Protein AF-A0A6V7IA08-F1 (afdb_monomer)

Organism: NCBI:txid1563983

Secondary structure (DSSP, 8-state):
--TTS---SEEEEPPPTT-S---EEEE--PPPPSSHHHHHHHHHHHHHHHHHHHHTTB-----HHHHHHHHHHHTSTTHHHH--EEEES--BTT---TT-TT-SEEEE-HHHHHH--

Nearest PDB structures (foldseek):
  8jdm-assembly1_K  TM=3.515E-01  e=7.439E+00  Homo sapiens
  2opp-assembly1_A  TM=2.921E-01  e=9.607E+00  HIV-1 M:B_HXB2R

Sequence (117 aa):
NIQSTNWQTMRFKPPPPNSSIGWRVEFRPCEVQITDFENAAIVCFVVLLSRVILSYNLNLLIPISKVDENMANAQKRDAVKNERFWFRKDIMFGAKDEHQRGDEYSRLTINEIINGK

Radius of gyration: 16.91 Å; Cα contacts (8 Å, |Δi|>4): 111; chains: 1; bounding box: 45×40×42 Å

Mean predicted aligned error: 5.16 Å

Structure (mmCIF, N/CA/C/O backbone):
data_AF-A0A6V7IA08-F1
#
_entry.id   AF-A0A6V7IA08-F1
#
loop_
_atom_site.group_PDB
_atom_site.id
_atom_site.type_symbol
_atom_site.label_atom_id
_atom_site.label_alt_id
_atom_site.label_comp_id
_atom_site.label_asym_id
_atom_site.label_entity_id
_atom_site.label_seq_id
_atom_site.pdbx_PDB_ins_code
_atom_site.Cartn_x
_atom_site.Cartn_y
_atom_site.Cartn_z
_atom_site.occupancy
_atom_site.B_iso_or_equiv
_atom_site.auth_seq_id
_atom_site.auth_comp_id
_atom_site.auth_asym_id
_atom_site.auth_atom_id
_atom_site.pdbx_PDB_model_num
ATOM 1 N N . ASN A 1 1 ? 24.122 9.599 -6.991 1.00 68.56 1 ASN A N 1
ATOM 2 C CA . ASN A 1 1 ? 23.886 8.381 -6.181 1.00 68.56 1 ASN A CA 1
ATOM 3 C C . ASN A 1 1 ? 22.999 8.678 -4.952 1.00 68.56 1 ASN A C 1
ATOM 5 O O . ASN A 1 1 ? 23.305 8.212 -3.872 1.00 68.56 1 ASN A O 1
ATOM 9 N N . ILE A 1 2 ? 21.923 9.476 -5.086 1.00 86.69 2 ILE A N 1
ATOM 10 C CA . ILE A 1 2 ? 21.076 9.924 -3.947 1.00 86.69 2 ILE A CA 1
ATOM 11 C C . ILE A 1 2 ? 19.779 9.103 -3.850 1.00 86.69 2 ILE A C 1
ATOM 13 O O . ILE A 1 2 ? 19.284 8.798 -2.773 1.00 86.69 2 ILE A O 1
ATOM 17 N N . GLN A 1 3 ? 19.221 8.711 -4.995 1.00 82.44 3 GLN A N 1
ATOM 18 C CA . GLN A 1 3 ? 17.922 8.037 -5.056 1.00 82.44 3 GLN A CA 1
ATOM 19 C C . GLN A 1 3 ? 17.971 6.585 -4.541 1.00 82.44 3 GLN A C 1
ATOM 21 O O . GLN A 1 3 ? 16.962 6.047 -4.102 1.00 82.44 3 GLN A O 1
ATOM 26 N N . SER A 1 4 ? 19.133 5.938 -4.605 1.00 84.00 4 SER A N 1
ATOM 27 C CA . SER A 1 4 ? 19.401 4.590 -4.078 1.00 84.00 4 SER A CA 1
ATOM 28 C C . SER A 1 4 ? 19.565 4.551 -2.565 1.00 84.00 4 SER A C 1
ATOM 30 O O . SER A 1 4 ? 19.390 3.482 -1.990 1.00 84.00 4 SER A O 1
ATOM 32 N N . THR A 1 5 ? 19.883 5.687 -1.946 1.00 90.00 5 THR A N 1
ATOM 33 C CA . THR A 1 5 ? 20.179 5.805 -0.514 1.00 90.00 5 THR A CA 1
ATOM 34 C C . THR A 1 5 ? 19.087 6.544 0.258 1.00 90.00 5 THR A C 1
ATOM 36 O O . THR A 1 5 ? 19.282 6.906 1.412 1.00 90.00 5 THR A O 1
ATOM 39 N N . ASN A 1 6 ? 17.936 6.791 -0.373 1.00 94.00 6 ASN A N 1
ATOM 40 C CA . ASN A 1 6 ? 16.738 7.276 0.299 1.00 94.00 6 ASN A CA 1
ATOM 41 C C . ASN A 1 6 ? 15.706 6.140 0.358 1.00 94.00 6 ASN A C 1
ATOM 43 O O . ASN A 1 6 ? 15.115 5.764 -0.658 1.00 94.00 6 ASN A O 1
ATOM 47 N N . TRP A 1 7 ? 15.535 5.566 1.548 1.00 94.12 7 TRP A N 1
ATOM 48 C CA . TRP A 1 7 ? 14.692 4.396 1.785 1.00 94.12 7 TRP A CA 1
ATOM 49 C C . TRP A 1 7 ? 13.353 4.807 2.393 1.00 94.12 7 TRP A C 1
ATOM 51 O O . TRP A 1 7 ? 13.202 4.879 3.606 1.00 94.12 7 TRP A O 1
ATOM 61 N N . GLN A 1 8 ? 12.380 5.066 1.523 1.00 95.62 8 GLN A N 1
ATOM 62 C CA . GLN A 1 8 ? 10.992 5.359 1.894 1.00 95.62 8 GLN A CA 1
ATOM 63 C C . GLN A 1 8 ? 10.096 4.120 1.712 1.00 95.62 8 GLN A C 1
ATOM 65 O O . GLN A 1 8 ? 10.518 3.112 1.134 1.00 95.62 8 GLN A O 1
ATOM 70 N N . THR A 1 9 ? 8.843 4.205 2.170 1.00 96.31 9 THR A N 1
ATOM 71 C CA . THR A 1 9 ? 7.807 3.164 1.996 1.00 96.31 9 THR A CA 1
ATOM 72 C C . THR A 1 9 ? 7.419 2.949 0.532 1.00 96.31 9 THR A C 1
ATOM 74 O O . THR A 1 9 ? 7.042 1.848 0.136 1.00 96.31 9 THR A O 1
ATOM 77 N N . MET A 1 10 ? 7.568 3.975 -0.306 1.00 96.00 10 MET A N 1
ATOM 78 C CA . MET A 1 10 ? 7.442 3.874 -1.756 1.00 96.00 10 MET A CA 1
ATOM 79 C C . MET A 1 10 ? 8.621 4.549 -2.442 1.00 96.00 10 MET A C 1
ATOM 81 O O . MET A 1 10 ? 9.153 5.546 -1.956 1.00 96.00 10 MET A O 1
ATOM 85 N N . ARG A 1 11 ? 9.020 4.032 -3.606 1.00 96.94 11 ARG A N 1
ATOM 86 C CA . ARG A 1 11 ? 10.071 4.651 -4.422 1.00 96.94 11 ARG A CA 1
ATOM 87 C C . ARG A 1 11 ? 9.614 4.823 -5.858 1.00 96.94 11 ARG A C 1
ATOM 89 O O . ARG A 1 11 ? 9.331 3.851 -6.554 1.00 96.94 11 ARG A O 1
ATOM 96 N N . PHE A 1 12 ? 9.623 6.068 -6.316 1.00 95.31 12 PHE A N 1
ATOM 97 C CA . PHE A 1 12 ? 9.449 6.393 -7.723 1.00 95.31 12 PHE A CA 1
ATOM 98 C C . PHE A 1 12 ? 10.779 6.233 -8.460 1.00 95.31 12 PHE A C 1
ATOM 100 O O . PHE A 1 12 ? 11.811 6.761 -8.029 1.00 95.31 12 PHE A O 1
ATOM 107 N N . LYS A 1 13 ? 10.779 5.451 -9.540 1.00 95.19 13 LYS A N 1
ATOM 108 C CA . LYS A 1 13 ? 11.982 5.059 -10.280 1.00 95.19 13 LYS A CA 1
ATOM 109 C C . LYS A 1 13 ? 11.897 5.577 -11.715 1.00 95.19 13 LYS A C 1
ATOM 111 O O . LYS A 1 13 ? 11.028 5.109 -12.457 1.00 95.19 13 LYS A O 1
ATOM 116 N N . PRO A 1 14 ? 12.798 6.496 -12.115 1.00 94.00 14 PRO A N 1
ATOM 117 C CA . PRO A 1 14 ? 12.868 6.939 -13.496 1.00 94.00 14 PRO A CA 1
ATOM 118 C C . PRO A 1 14 ? 13.283 5.790 -14.426 1.00 94.00 14 PRO A C 1
ATOM 120 O O . PRO A 1 14 ? 13.898 4.809 -13.971 1.00 94.00 14 PRO A O 1
ATOM 123 N N . PRO A 1 15 ? 12.944 5.892 -15.722 1.00 95.06 15 PRO A N 1
ATOM 124 C CA . PRO A 1 15 ? 13.431 4.960 -16.725 1.00 95.06 15 PRO A CA 1
ATOM 125 C C . PRO A 1 15 ? 14.970 5.007 -16.785 1.00 95.06 15 PRO A C 1
ATOM 127 O O . PRO A 1 15 ? 15.557 6.090 -16.682 1.00 95.06 15 PRO A O 1
ATOM 130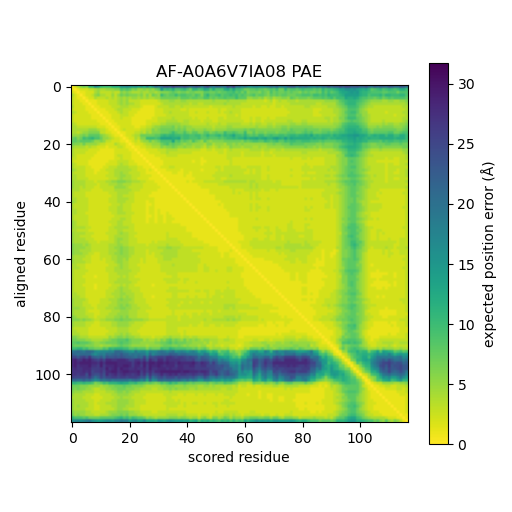 N N . PRO A 1 16 ? 15.655 3.859 -16.924 1.00 91.62 16 PRO A N 1
ATOM 131 C CA . PRO A 1 16 ? 17.088 3.851 -17.185 1.00 91.62 16 PRO A CA 1
ATOM 132 C C . PRO A 1 16 ? 17.391 4.497 -18.549 1.00 91.62 16 PRO A C 1
ATOM 134 O O . PRO A 1 16 ? 16.622 4.291 -19.493 1.00 91.62 16 PRO A O 1
ATOM 137 N N . PRO A 1 17 ? 18.515 5.219 -18.701 1.00 91.81 17 PRO A N 1
ATOM 138 C CA . PRO A 1 17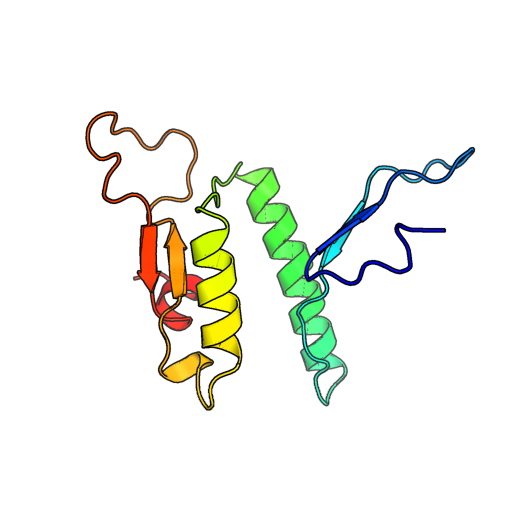 ? 18.956 5.696 -20.008 1.00 91.81 17 PRO A CA 1
ATOM 139 C C . PRO A 1 17 ? 19.105 4.533 -20.995 1.00 91.81 17 PRO A C 1
ATOM 141 O O . PRO A 1 17 ? 19.577 3.461 -20.617 1.00 91.81 17 PRO A O 1
ATOM 144 N N . ASN A 1 18 ? 18.734 4.756 -22.257 1.00 92.25 18 ASN A N 1
ATOM 145 C CA . ASN A 1 18 ? 18.877 3.782 -23.347 1.00 92.25 18 ASN A CA 1
ATOM 146 C C . ASN A 1 18 ? 18.174 2.430 -23.096 1.00 92.25 18 ASN A C 1
ATOM 148 O O . ASN A 1 18 ? 18.628 1.392 -23.571 1.00 92.25 18 ASN A O 1
ATOM 152 N N . SER A 1 19 ? 17.067 2.428 -22.347 1.00 92.81 19 SER A N 1
ATOM 153 C CA . SER A 1 19 ? 16.255 1.238 -22.077 1.00 92.81 19 SER A CA 1
ATOM 154 C C . SER A 1 19 ? 14.806 1.446 -22.517 1.00 92.81 19 SER A C 1
ATOM 156 O O . SER A 1 19 ? 14.286 2.556 -22.454 1.00 92.81 19 SER A O 1
ATOM 158 N N . SER A 1 20 ? 14.129 0.365 -22.910 1.00 94.62 20 SER A N 1
ATOM 159 C CA . SER A 1 20 ? 12.679 0.349 -23.153 1.00 94.62 20 SER A CA 1
ATOM 160 C C . SER A 1 20 ? 11.846 0.335 -21.863 1.00 94.62 20 SER A C 1
ATOM 162 O O . SER A 1 20 ? 10.621 0.428 -21.914 1.00 94.62 20 SER A O 1
ATOM 164 N N . ILE A 1 21 ? 12.485 0.207 -20.694 1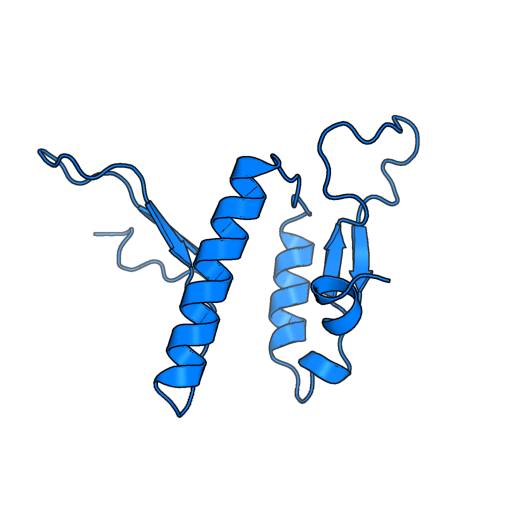.00 94.38 21 ILE A N 1
ATOM 165 C CA . ILE A 1 21 ? 11.803 0.169 -19.398 1.00 94.38 21 ILE A CA 1
ATOM 166 C C . ILE A 1 21 ? 11.266 1.562 -19.049 1.00 94.38 21 ILE A C 1
ATOM 168 O O . ILE A 1 21 ? 12.034 2.514 -18.941 1.00 94.38 21 ILE A O 1
ATOM 172 N N . GLY A 1 22 ? 9.957 1.656 -18.797 1.00 94.50 22 GLY A N 1
ATOM 173 C CA . GLY A 1 22 ? 9.285 2.898 -18.407 1.00 94.50 22 GLY A CA 1
ATOM 174 C C . GLY A 1 22 ? 9.470 3.314 -16.939 1.00 94.50 22 GLY A C 1
ATOM 175 O O . GLY A 1 22 ? 10.287 2.770 -16.188 1.00 94.50 22 GLY A O 1
ATOM 176 N N . TRP A 1 23 ? 8.664 4.295 -16.522 1.00 95.25 23 TRP A N 1
ATOM 177 C CA . TRP A 1 23 ? 8.555 4.725 -15.127 1.00 95.25 23 TRP A CA 1
ATOM 178 C C . TRP A 1 23 ? 8.020 3.598 -14.251 1.00 95.25 23 TRP A C 1
ATOM 180 O O . TRP A 1 23 ? 7.112 2.865 -14.641 1.00 95.25 23 TRP A O 1
ATOM 190 N N . ARG A 1 24 ? 8.585 3.460 -13.053 1.00 95.50 24 ARG A N 1
ATOM 191 C CA . ARG A 1 24 ? 8.218 2.387 -12.128 1.00 95.50 24 ARG A CA 1
ATOM 192 C C . ARG A 1 24 ? 7.973 2.928 -10.735 1.00 95.50 24 ARG A C 1
ATOM 194 O O . ARG A 1 24 ? 8.559 3.925 -10.316 1.00 95.50 24 ARG A O 1
ATOM 201 N N . VAL A 1 25 ? 7.149 2.198 -10.006 1.00 95.81 25 VAL A N 1
ATOM 202 C CA . VAL A 1 25 ? 6.889 2.407 -8.589 1.00 95.81 25 VAL A CA 1
ATOM 203 C C . VAL A 1 25 ? 7.296 1.136 -7.858 1.00 95.81 25 VAL A C 1
ATOM 205 O O . VAL A 1 25 ? 7.005 0.033 -8.311 1.00 95.81 25 VAL A O 1
ATOM 208 N N . GLU A 1 26 ? 8.009 1.291 -6.751 1.00 97.12 26 GLU A N 1
ATOM 209 C CA . GLU A 1 26 ? 8.403 0.197 -5.868 1.00 97.12 26 GLU A CA 1
ATOM 210 C C . GLU A 1 26 ? 7.624 0.321 -4.557 1.00 97.12 26 GLU A C 1
ATOM 212 O O . GLU A 1 26 ? 7.733 1.342 -3.876 1.00 97.12 26 GLU A O 1
ATOM 217 N N . PHE A 1 27 ? 6.835 -0.703 -4.230 1.00 97.19 27 PHE A N 1
ATOM 218 C CA . PHE A 1 27 ? 6.077 -0.813 -2.984 1.00 97.19 27 PHE A CA 1
ATOM 219 C C . PHE A 1 27 ? 6.921 -1.586 -1.966 1.00 97.19 27 PHE A C 1
ATOM 221 O O . PHE A 1 27 ? 7.280 -2.733 -2.216 1.00 97.19 27 PHE A O 1
ATOM 228 N N . ARG A 1 28 ? 7.304 -0.935 -0.864 1.00 97.56 28 ARG A N 1
ATOM 229 C CA . ARG A 1 28 ? 8.315 -1.431 0.084 1.00 97.56 28 ARG A CA 1
ATOM 230 C C . ARG A 1 28 ? 7.846 -1.742 1.522 1.00 97.56 28 ARG A C 1
ATOM 232 O O . ARG A 1 28 ? 8.700 -2.196 2.274 1.00 97.56 28 ARG A O 1
ATOM 239 N N . PRO A 1 29 ? 6.591 -1.507 1.964 1.00 96.44 29 PRO A N 1
ATOM 240 C CA . PRO A 1 29 ? 6.234 -1.660 3.376 1.00 96.44 29 PRO A CA 1
ATOM 241 C C . PRO A 1 29 ? 5.881 -3.098 3.795 1.00 96.44 29 PRO A C 1
ATOM 243 O O . PRO A 1 29 ? 5.592 -3.314 4.965 1.00 96.44 29 PRO A O 1
ATOM 246 N N . CYS A 1 30 ? 5.829 -4.068 2.877 1.00 96.62 30 CYS A N 1
ATOM 247 C CA . CYS A 1 30 ? 5.474 -5.446 3.224 1.00 96.62 30 CYS A CA 1
ATOM 248 C C . CYS A 1 30 ? 6.606 -6.146 3.986 1.00 96.62 30 CYS A C 1
ATOM 250 O O . CYS A 1 30 ? 7.717 -6.258 3.469 1.00 96.62 30 CYS A O 1
ATOM 252 N N . GLU A 1 31 ? 6.285 -6.690 5.159 1.00 97.12 31 GLU A N 1
ATOM 253 C CA . GLU A 1 31 ? 7.140 -7.641 5.873 1.00 97.12 31 GLU A CA 1
ATOM 254 C C . GLU A 1 31 ? 7.183 -8.989 5.137 1.00 97.12 31 GLU A C 1
ATOM 256 O O . GLU A 1 31 ? 6.185 -9.427 4.553 1.00 97.12 31 GLU A O 1
ATOM 261 N N . VAL A 1 32 ? 8.327 -9.674 5.191 1.00 97.62 32 VAL A N 1
ATOM 262 C CA . VAL A 1 32 ? 8.469 -11.027 4.632 1.00 97.62 32 VAL A CA 1
ATOM 263 C C . VAL A 1 32 ? 7.711 -12.039 5.492 1.00 97.62 32 VAL A C 1
ATOM 265 O O . VAL A 1 32 ? 7.760 -11.987 6.719 1.00 97.62 32 VAL A O 1
ATOM 268 N N . GLN A 1 33 ? 6.998 -12.957 4.845 1.00 98.38 33 GLN A N 1
ATOM 269 C CA . GLN A 1 33 ? 6.254 -14.026 5.513 1.00 98.38 33 GLN A CA 1
ATOM 270 C C . GLN A 1 33 ? 7.067 -15.323 5.542 1.00 98.38 33 GLN A C 1
ATOM 272 O O . GLN A 1 33 ? 8.041 -15.471 4.802 1.00 98.38 33 GLN A O 1
ATOM 277 N N . ILE A 1 34 ? 6.673 -16.267 6.398 1.00 98.56 34 ILE A N 1
ATOM 278 C CA . ILE A 1 34 ? 7.426 -17.508 6.627 1.00 98.56 34 ILE A CA 1
ATOM 279 C C . ILE A 1 34 ? 7.403 -18.400 5.383 1.00 98.56 34 ILE A C 1
ATOM 281 O O . ILE A 1 34 ? 8.396 -19.062 5.085 1.00 98.56 34 ILE A O 1
ATOM 285 N N . THR A 1 35 ? 6.281 -18.424 4.660 1.00 98.62 35 THR A N 1
ATOM 286 C CA . THR A 1 35 ? 6.097 -19.322 3.517 1.00 98.62 35 THR A CA 1
ATOM 287 C C . THR A 1 35 ? 6.126 -18.593 2.179 1.00 98.62 35 THR A C 1
ATOM 289 O O . THR A 1 35 ? 5.691 -17.446 2.044 1.00 98.62 35 THR A O 1
ATOM 292 N N . ASP A 1 36 ? 6.573 -19.297 1.139 1.00 98.62 36 ASP A N 1
ATOM 293 C CA . ASP A 1 36 ? 6.524 -18.795 -0.238 1.00 98.62 36 ASP A CA 1
ATOM 294 C C . ASP A 1 36 ? 5.091 -18.495 -0.684 1.00 98.62 36 ASP A C 1
ATOM 296 O O . ASP A 1 36 ? 4.853 -17.532 -1.410 1.00 98.62 36 ASP A O 1
ATOM 300 N N . PHE A 1 37 ? 4.123 -19.286 -0.210 1.00 98.62 37 PHE A N 1
ATOM 301 C CA . PHE A 1 37 ? 2.711 -19.082 -0.513 1.00 98.62 37 PHE A CA 1
ATOM 302 C C . PHE A 1 37 ? 2.195 -17.743 0.030 1.00 98.62 37 PHE A C 1
ATOM 304 O O . PHE A 1 37 ? 1.580 -16.983 -0.715 1.00 98.62 37 PHE A O 1
ATOM 311 N N . GLU A 1 38 ? 2.468 -17.419 1.297 1.00 98.56 38 GLU A N 1
ATOM 312 C CA . GLU A 1 38 ? 2.048 -16.146 1.900 1.00 98.56 38 GLU A CA 1
ATOM 313 C C . GLU A 1 38 ? 2.715 -14.948 1.212 1.00 98.56 38 GLU A C 1
ATOM 315 O O . GLU A 1 38 ? 2.049 -13.960 0.895 1.00 98.56 38 GLU A O 1
ATOM 320 N N . ASN A 1 39 ? 4.013 -15.052 0.904 1.00 98.44 39 ASN A N 1
ATOM 321 C CA . ASN A 1 39 ? 4.725 -14.019 0.150 1.00 98.44 39 ASN A CA 1
ATOM 322 C C . ASN A 1 39 ? 4.126 -13.837 -1.257 1.00 98.44 39 ASN A C 1
ATOM 324 O O . ASN A 1 39 ? 3.874 -12.707 -1.685 1.00 98.44 39 ASN A O 1
ATOM 328 N N . ALA A 1 40 ? 3.831 -14.933 -1.965 1.00 98.44 40 ALA A N 1
ATOM 329 C CA . ALA A 1 40 ? 3.190 -14.890 -3.276 1.00 98.44 40 ALA A CA 1
ATOM 330 C C . ALA A 1 40 ? 1.781 -14.281 -3.211 1.00 98.44 40 ALA A C 1
ATOM 332 O O . ALA A 1 40 ? 1.416 -13.501 -4.094 1.00 98.44 40 ALA A O 1
ATOM 333 N N . ALA A 1 41 ? 1.008 -14.579 -2.162 1.00 98.44 41 ALA A N 1
ATOM 334 C CA . ALA A 1 41 ? -0.321 -14.015 -1.949 1.00 98.44 41 ALA A CA 1
ATOM 335 C C . ALA A 1 41 ? -0.271 -12.488 -1.782 1.00 98.44 41 ALA A C 1
ATOM 337 O O . ALA A 1 41 ? -1.028 -11.778 -2.447 1.00 98.44 41 ALA A O 1
ATOM 338 N N . ILE A 1 42 ? 0.662 -11.968 -0.975 1.00 98.00 42 ILE A N 1
ATOM 339 C CA . ILE A 1 42 ? 0.858 -10.519 -0.795 1.00 98.00 42 ILE A CA 1
ATOM 340 C C . ILE A 1 42 ? 1.269 -9.853 -2.114 1.00 98.00 42 ILE A C 1
ATOM 342 O O . ILE A 1 42 ? 0.707 -8.820 -2.485 1.00 98.00 42 ILE A O 1
ATOM 346 N N . VAL A 1 43 ? 2.204 -10.449 -2.862 1.00 98.00 43 VAL A N 1
ATOM 347 C CA . VAL A 1 43 ? 2.632 -9.924 -4.171 1.00 98.00 43 VAL A CA 1
ATOM 348 C C . VAL A 1 43 ? 1.459 -9.874 -5.151 1.00 98.00 43 VAL A C 1
ATOM 350 O O . VAL A 1 43 ? 1.226 -8.839 -5.781 1.00 98.00 43 VAL A O 1
ATOM 353 N N . CYS A 1 44 ? 0.688 -10.959 -5.257 1.00 98.31 44 CYS A N 1
ATOM 354 C CA . CYS A 1 44 ? -0.493 -11.012 -6.116 1.00 98.31 44 CYS A CA 1
ATOM 355 C C . CYS A 1 44 ? -1.529 -9.961 -5.708 1.00 98.31 44 CYS A C 1
ATOM 357 O O . CYS A 1 44 ? -2.063 -9.263 -6.572 1.00 98.31 44 CYS A O 1
ATOM 359 N N . PHE A 1 45 ? -1.770 -9.795 -4.406 1.00 97.62 45 PHE A N 1
ATOM 360 C CA . PHE A 1 45 ? -2.673 -8.776 -3.882 1.00 97.62 45 PHE A CA 1
ATOM 361 C C . PHE A 1 45 ? -2.235 -7.358 -4.273 1.00 97.62 45 PHE A C 1
ATOM 363 O O . PHE A 1 45 ? -3.041 -6.614 -4.825 1.00 97.62 45 PHE A O 1
ATOM 370 N N . VAL A 1 46 ? -0.963 -6.987 -4.076 1.00 97.62 46 VAL A N 1
ATOM 371 C CA . VAL A 1 46 ? -0.447 -5.653 -4.449 1.00 97.62 46 VAL A CA 1
ATOM 372 C C . VAL A 1 46 ? -0.570 -5.408 -5.959 1.00 97.62 46 VAL A C 1
ATOM 374 O O . VAL A 1 46 ? -0.955 -4.314 -6.381 1.00 97.62 46 VAL A O 1
ATOM 377 N N . VAL A 1 47 ? -0.310 -6.427 -6.788 1.00 97.75 47 VAL A N 1
ATOM 378 C CA . VAL A 1 47 ? -0.503 -6.340 -8.246 1.00 97.75 47 VAL A CA 1
ATOM 379 C C . VAL A 1 47 ? -1.969 -6.079 -8.588 1.00 97.75 47 VAL A C 1
ATOM 381 O O . VAL A 1 47 ? -2.258 -5.151 -9.347 1.00 97.75 47 VAL A O 1
ATOM 384 N N . LEU A 1 48 ? -2.901 -6.851 -8.027 1.00 98.25 48 LEU A N 1
ATOM 385 C CA . LEU A 1 48 ? -4.335 -6.663 -8.257 1.00 98.25 48 LEU A CA 1
ATOM 386 C C . LEU A 1 48 ? -4.816 -5.297 -7.762 1.00 98.25 48 LEU A C 1
ATOM 388 O O . LEU A 1 48 ? -5.498 -4.595 -8.507 1.00 98.25 48 LEU A O 1
ATOM 392 N N . LEU A 1 49 ? -4.395 -4.876 -6.569 1.00 96.19 49 LEU A N 1
ATOM 393 C CA . LEU A 1 49 ? -4.721 -3.569 -6.003 1.00 96.19 49 LEU A CA 1
ATOM 394 C C . LEU A 1 49 ? -4.265 -2.433 -6.926 1.00 96.19 49 LEU A C 1
ATOM 396 O O . LEU A 1 49 ? -5.046 -1.536 -7.233 1.00 96.19 49 LEU A O 1
ATOM 400 N N . SER A 1 50 ? -3.032 -2.498 -7.441 1.00 96.50 50 SER A N 1
ATOM 401 C CA . SER A 1 50 ? -2.522 -1.488 -8.377 1.00 96.50 50 SER A CA 1
ATOM 402 C C . SER A 1 50 ? -3.345 -1.414 -9.670 1.00 96.50 50 SER A C 1
ATOM 404 O O . SER A 1 50 ? -3.628 -0.324 -10.165 1.00 96.50 50 SER A O 1
ATOM 406 N N . ARG A 1 51 ? -3.797 -2.565 -10.188 1.00 96.75 51 ARG A N 1
ATOM 407 C CA . ARG A 1 51 ? -4.659 -2.631 -11.375 1.00 96.75 51 ARG A CA 1
ATOM 408 C C . ARG A 1 51 ? -6.035 -2.052 -11.095 1.00 96.75 51 ARG A C 1
ATOM 410 O O . ARG A 1 51 ? -6.542 -1.327 -11.941 1.00 96.75 51 ARG A O 1
ATOM 417 N N . VAL A 1 52 ? -6.619 -2.335 -9.933 1.00 96.00 52 VAL A N 1
ATOM 418 C CA . VAL A 1 52 ? -7.914 -1.782 -9.511 1.00 96.00 52 VAL A CA 1
ATOM 419 C C . VAL A 1 52 ? -7.832 -0.259 -9.401 1.00 96.00 52 VAL A C 1
ATOM 421 O O . VAL A 1 52 ? -8.657 0.426 -10.001 1.00 96.00 52 VAL A O 1
ATOM 424 N N . ILE A 1 53 ? -6.803 0.279 -8.736 1.00 94.88 53 ILE A N 1
ATOM 425 C CA . ILE A 1 53 ? -6.604 1.733 -8.600 1.00 94.88 53 ILE A CA 1
ATOM 426 C C . ILE A 1 53 ? -6.585 2.423 -9.968 1.00 94.88 53 ILE A C 1
ATOM 428 O O . ILE A 1 53 ? -7.254 3.437 -10.152 1.00 94.88 53 ILE A O 1
ATOM 432 N N . LEU A 1 54 ? -5.848 1.862 -10.931 1.00 94.00 54 LEU A N 1
ATOM 433 C CA . LEU A 1 54 ? -5.731 2.433 -12.273 1.00 94.00 54 LEU A CA 1
ATOM 434 C C . LEU A 1 54 ? -6.991 2.225 -13.120 1.00 94.00 54 LEU A C 1
ATOM 436 O O . LEU A 1 54 ? -7.426 3.148 -13.799 1.00 94.00 54 LEU A O 1
ATOM 440 N N . SER A 1 55 ? -7.582 1.029 -13.080 1.00 95.94 55 SER A N 1
ATOM 441 C CA . SER A 1 55 ? -8.717 0.664 -13.942 1.00 95.94 55 SER A CA 1
ATOM 442 C C . SER A 1 55 ? -9.986 1.417 -13.569 1.00 95.94 55 SER A C 1
ATOM 444 O O . SER A 1 55 ? -10.745 1.809 -14.449 1.00 95.94 55 SER A O 1
ATOM 446 N N . TYR A 1 56 ? -10.209 1.631 -12.271 1.00 93.56 56 TYR A N 1
ATOM 447 C CA . TYR A 1 56 ? -11.378 2.355 -11.776 1.00 93.56 56 TYR A CA 1
ATOM 448 C C . TYR A 1 56 ? -11.115 3.835 -11.545 1.00 93.56 56 TYR A C 1
ATOM 450 O O . TYR A 1 56 ? -12.048 4.547 -11.188 1.00 93.56 56 TYR A O 1
ATOM 458 N N . ASN A 1 57 ? -9.875 4.293 -11.754 1.00 93.56 57 ASN A N 1
ATOM 459 C CA . ASN A 1 57 ? -9.444 5.640 -11.415 1.00 93.56 57 ASN A CA 1
ATOM 460 C C . ASN A 1 57 ? -9.887 5.963 -9.975 1.00 93.56 57 ASN A C 1
ATOM 462 O O . ASN A 1 57 ? -10.850 6.687 -9.739 1.00 93.56 57 ASN A O 1
ATOM 466 N N . LEU A 1 58 ? -9.257 5.322 -8.992 1.00 93.50 58 LEU A N 1
ATOM 467 C CA . LEU A 1 58 ? -9.615 5.542 -7.592 1.00 93.50 58 LEU A CA 1
ATOM 468 C C . LEU A 1 58 ? -8.920 6.790 -7.046 1.00 93.50 58 LEU A C 1
ATOM 470 O O . LEU A 1 58 ? -7.720 6.991 -7.245 1.00 93.50 58 LEU A O 1
ATOM 474 N N . ASN A 1 59 ? -9.656 7.594 -6.285 1.00 92.62 59 ASN A N 1
ATOM 475 C CA . ASN A 1 59 ? -9.093 8.666 -5.483 1.00 92.62 59 ASN A CA 1
ATOM 476 C C . ASN A 1 59 ? -8.794 8.138 -4.078 1.00 92.62 59 ASN A C 1
ATOM 478 O O . ASN A 1 59 ? -9.704 7.918 -3.293 1.00 92.62 59 ASN A O 1
ATOM 482 N N . LEU A 1 60 ? -7.518 7.949 -3.744 1.00 92.94 60 LEU A N 1
ATOM 483 C CA . LEU A 1 60 ? -7.077 7.504 -2.413 1.00 92.94 60 LEU A CA 1
ATOM 484 C C . LEU A 1 60 ? -6.321 8.600 -1.647 1.00 92.94 60 LEU A C 1
ATOM 486 O O . LEU A 1 60 ? -5.628 8.318 -0.670 1.00 92.94 60 LEU A O 1
ATOM 490 N N . LEU A 1 61 ? -6.419 9.855 -2.094 1.00 93.38 61 LEU A N 1
ATOM 491 C CA . LEU A 1 61 ? -5.667 10.954 -1.500 1.00 93.38 61 LEU A CA 1
ATOM 492 C C . LEU A 1 61 ? -6.187 11.290 -0.100 1.00 93.38 61 LEU A C 1
ATOM 494 O O . LEU A 1 61 ? -7.378 11.548 0.096 1.00 93.38 61 LEU A O 1
ATOM 498 N N . ILE A 1 62 ? -5.247 11.349 0.843 1.00 95.19 62 ILE A N 1
ATOM 499 C CA . ILE A 1 62 ? -5.401 11.888 2.195 1.00 95.19 62 ILE A CA 1
ATOM 500 C C . ILE A 1 62 ? -4.170 12.753 2.532 1.00 95.19 62 ILE A C 1
ATOM 502 O O . ILE A 1 62 ? -3.117 12.576 1.914 1.00 95.19 62 ILE A O 1
ATOM 506 N N . PRO A 1 63 ? -4.257 13.687 3.498 1.00 96.06 63 PRO A N 1
ATOM 507 C CA . PRO A 1 63 ? -3.100 14.465 3.943 1.00 96.06 63 PRO A CA 1
ATOM 508 C C . PRO A 1 63 ? -1.934 13.580 4.402 1.00 96.06 63 PRO A C 1
ATOM 510 O O . PRO A 1 63 ? -2.151 12.627 5.149 1.00 96.06 63 PRO A O 1
ATOM 513 N N . ILE A 1 64 ? -0.697 13.934 4.028 1.00 96.31 64 ILE A N 1
ATOM 514 C CA . ILE A 1 64 ? 0.499 13.142 4.370 1.00 96.31 64 ILE A CA 1
ATOM 515 C C . ILE A 1 64 ? 0.671 12.960 5.884 1.00 96.31 64 ILE A C 1
ATOM 517 O O . ILE A 1 64 ? 0.986 11.866 6.330 1.00 96.31 64 ILE A O 1
ATOM 521 N N . SER A 1 65 ? 0.308 13.963 6.689 1.00 97.44 65 SER A N 1
ATOM 522 C CA . SER A 1 65 ? 0.338 13.865 8.154 1.00 97.44 65 SER A CA 1
ATOM 523 C C . SER A 1 65 ? -0.551 12.747 8.714 1.00 97.44 65 SER A C 1
ATOM 525 O O . SER A 1 65 ? -0.247 12.184 9.761 1.00 97.44 65 SER A O 1
ATOM 527 N N . LYS A 1 66 ? -1.633 12.381 8.013 1.00 97.69 66 LYS A N 1
ATOM 528 C CA . LYS A 1 66 ? -2.488 11.239 8.380 1.00 97.69 66 LYS A CA 1
ATOM 529 C C . LYS A 1 66 ? -1.878 9.904 7.966 1.00 97.69 66 LYS A C 1
ATOM 531 O O . LYS A 1 66 ? -2.089 8.906 8.648 1.00 97.69 66 LYS A O 1
ATOM 536 N N . VAL A 1 67 ? -1.115 9.884 6.872 1.00 97.75 67 VAL A N 1
ATOM 537 C CA . VAL A 1 67 ? -0.306 8.719 6.486 1.00 97.75 67 VAL A CA 1
ATOM 538 C C . VAL A 1 67 ? 0.781 8.478 7.532 1.00 97.75 67 VAL A C 1
ATOM 540 O O . VAL A 1 67 ? 0.963 7.341 7.953 1.00 97.75 67 VAL A O 1
ATOM 543 N N . ASP A 1 68 ? 1.436 9.532 8.020 1.00 97.88 68 ASP A N 1
ATOM 544 C CA . ASP A 1 68 ? 2.449 9.423 9.076 1.00 97.88 68 ASP A CA 1
ATOM 545 C C . ASP A 1 68 ? 1.850 8.878 10.385 1.00 97.88 68 ASP A C 1
ATOM 547 O O . ASP A 1 68 ? 2.410 7.968 10.999 1.00 97.88 68 ASP A O 1
ATOM 551 N N . GLU A 1 69 ? 0.663 9.356 10.781 1.00 98.25 69 GLU A N 1
ATOM 552 C CA . GLU A 1 69 ? -0.062 8.807 11.935 1.00 98.25 69 GLU A CA 1
ATOM 553 C C . GLU A 1 69 ? -0.434 7.328 11.728 1.00 98.25 69 GLU A C 1
ATOM 555 O O . GLU A 1 69 ? -0.297 6.514 12.643 1.00 98.25 69 GLU A O 1
ATOM 560 N N . ASN A 1 70 ? -0.853 6.948 10.516 1.00 98.50 70 ASN A N 1
ATOM 561 C CA . ASN A 1 70 ? -1.108 5.550 10.171 1.00 98.50 70 ASN A CA 1
ATOM 562 C C . ASN A 1 70 ? 0.150 4.690 10.307 1.00 98.50 70 ASN A C 1
ATOM 564 O O . ASN A 1 70 ? 0.068 3.595 10.861 1.00 98.50 70 ASN A O 1
ATOM 568 N N . MET A 1 71 ? 1.305 5.179 9.849 1.00 98.00 71 MET A N 1
ATOM 569 C CA . MET A 1 71 ? 2.578 4.467 9.982 1.00 98.00 71 MET A CA 1
ATOM 570 C C . MET A 1 71 ? 2.960 4.269 11.451 1.00 98.00 71 MET A C 1
ATOM 572 O O . MET A 1 71 ? 3.378 3.175 11.823 1.00 98.00 71 MET A O 1
ATOM 576 N N . ALA A 1 72 ? 2.758 5.280 12.301 1.00 97.81 72 ALA A N 1
ATOM 577 C CA . ALA A 1 72 ? 2.981 5.154 13.741 1.00 97.81 72 ALA A CA 1
ATOM 578 C C . ALA A 1 72 ? 2.020 4.139 14.391 1.00 97.81 72 ALA A C 1
ATOM 580 O O . ALA A 1 72 ? 2.442 3.313 15.200 1.00 97.81 72 ALA A O 1
ATOM 581 N N . ASN A 1 73 ? 0.736 4.151 14.013 1.00 97.88 73 ASN A N 1
ATOM 582 C CA . ASN A 1 73 ? -0.254 3.198 14.523 1.00 97.88 73 ASN A CA 1
ATOM 583 C C . ASN A 1 73 ? 0.020 1.758 14.061 1.00 97.88 73 ASN A C 1
ATOM 585 O O . ASN A 1 73 ? -0.180 0.830 14.842 1.00 97.88 73 ASN A O 1
ATOM 589 N N . ALA A 1 74 ? 0.518 1.564 12.835 1.00 97.94 74 ALA A N 1
ATOM 590 C CA . ALA A 1 74 ? 0.806 0.243 12.267 1.00 97.94 74 ALA A CA 1
ATOM 591 C C . ALA A 1 74 ? 1.874 -0.541 13.049 1.00 97.94 74 ALA A C 1
ATOM 593 O O . ALA A 1 74 ? 1.880 -1.767 13.007 1.00 97.94 74 ALA A O 1
ATOM 594 N N . GLN A 1 75 ? 2.752 0.154 13.778 1.00 97.38 75 GLN A N 1
ATOM 595 C CA . GLN A 1 75 ? 3.833 -0.454 14.562 1.00 97.38 75 GLN A CA 1
ATOM 596 C C . GLN A 1 75 ? 3.377 -0.980 15.932 1.00 97.38 75 GLN A C 1
ATOM 598 O O . GLN A 1 75 ? 4.136 -1.654 16.629 1.00 97.38 75 GLN A O 1
ATOM 603 N N . LYS A 1 76 ? 2.153 -0.662 16.365 1.00 98.19 76 LYS A N 1
ATOM 604 C CA . LYS A 1 76 ? 1.655 -1.092 17.673 1.00 98.19 76 LYS A CA 1
ATOM 605 C C . LYS A 1 76 ? 1.327 -2.585 17.673 1.00 98.19 76 LYS A C 1
ATOM 607 O O . LYS A 1 76 ? 0.866 -3.154 16.683 1.00 98.19 76 LYS A O 1
ATOM 612 N N . ARG A 1 77 ? 1.504 -3.224 18.830 1.00 97.94 77 ARG A N 1
ATOM 613 C CA . ARG A 1 77 ? 1.110 -4.623 19.032 1.00 97.94 77 ARG A CA 1
ATOM 614 C C . ARG A 1 77 ? -0.383 -4.801 18.744 1.00 97.94 77 ARG A C 1
ATOM 616 O O . ARG A 1 77 ? -1.203 -4.019 19.214 1.00 97.94 77 ARG A O 1
ATOM 623 N N . ASP A 1 78 ? -0.717 -5.855 18.000 1.00 97.62 78 ASP A N 1
ATOM 624 C CA . ASP A 1 78 ? -2.088 -6.187 17.593 1.00 97.62 78 ASP A CA 1
ATOM 625 C C . ASP A 1 78 ? -2.804 -5.073 16.794 1.00 97.62 78 ASP A C 1
ATOM 627 O O . ASP A 1 78 ? -4.036 -5.050 16.726 1.00 97.62 78 ASP A O 1
ATOM 631 N N . ALA A 1 79 ? -2.057 -4.175 16.131 1.00 98.12 79 ALA A N 1
ATOM 632 C CA . ALA A 1 79 ? -2.626 -3.065 15.362 1.00 98.12 79 ALA A CA 1
ATOM 633 C C . ALA A 1 79 ? -3.636 -3.515 14.296 1.00 98.12 79 ALA A C 1
ATOM 635 O O . ALA A 1 79 ? -4.673 -2.881 14.124 1.00 98.12 79 ALA A O 1
ATOM 636 N N . VAL A 1 80 ? -3.392 -4.652 13.636 1.00 97.31 80 VAL A N 1
ATOM 637 C CA . VAL A 1 80 ? -4.307 -5.204 12.621 1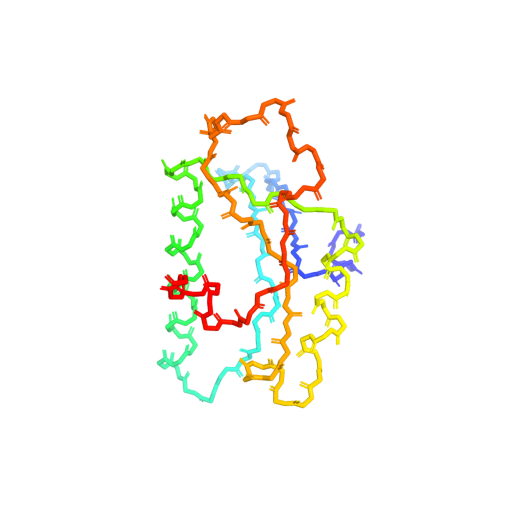.00 97.31 80 VAL A CA 1
ATOM 638 C C . VAL A 1 80 ? -5.714 -5.495 13.167 1.00 97.31 80 VAL A C 1
ATOM 640 O O . VAL A 1 80 ? -6.686 -5.418 12.420 1.00 97.31 80 VAL A O 1
ATOM 643 N N . LYS A 1 81 ? -5.834 -5.803 14.467 1.00 97.06 81 LYS A N 1
ATOM 644 C CA . LYS A 1 81 ? -7.110 -6.126 15.128 1.00 97.06 81 LYS A CA 1
ATOM 645 C C . LYS A 1 81 ? -7.725 -4.920 15.833 1.00 97.06 81 LYS A C 1
ATOM 647 O O . LYS A 1 81 ? -8.941 -4.768 15.816 1.00 97.06 81 LYS A O 1
ATOM 652 N N . ASN A 1 82 ? -6.890 -4.097 16.469 1.00 97.19 82 ASN A N 1
ATOM 653 C CA . ASN A 1 82 ? -7.346 -3.123 17.463 1.00 97.19 82 ASN A CA 1
ATOM 654 C C . ASN A 1 82 ? -7.207 -1.663 17.016 1.00 97.19 82 ASN A C 1
ATOM 656 O O . ASN A 1 82 ? -7.930 -0.801 17.517 1.00 97.19 82 ASN A O 1
ATOM 660 N N . GLU A 1 83 ? -6.276 -1.358 16.112 1.00 98.31 83 GLU A N 1
ATOM 661 C CA . GLU A 1 83 ? -6.010 0.020 15.708 1.00 98.31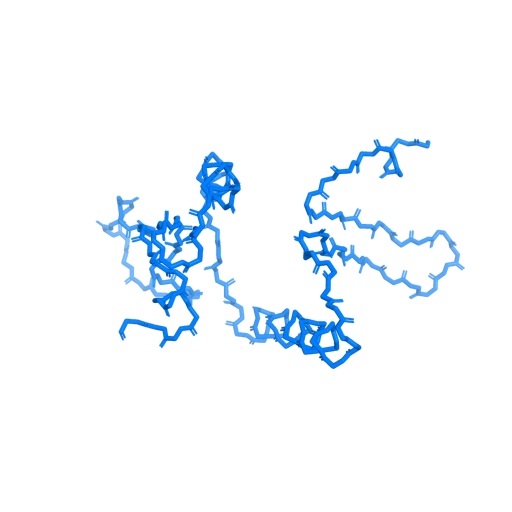 83 GLU A CA 1
ATOM 662 C C . GLU A 1 83 ? -6.912 0.463 14.557 1.00 98.31 83 GLU A C 1
ATOM 664 O O . GLU A 1 83 ? -7.481 -0.331 13.802 1.00 98.31 83 GLU A O 1
ATOM 669 N N . ARG A 1 84 ? -7.043 1.785 14.437 1.00 98.12 84 ARG A N 1
ATOM 670 C CA . ARG A 1 84 ? -7.800 2.424 13.365 1.00 98.12 84 ARG A CA 1
ATOM 671 C C . ARG A 1 84 ? -6.926 3.380 12.578 1.00 98.12 84 ARG A C 1
ATOM 673 O O . ARG A 1 84 ? -6.237 4.220 13.166 1.00 98.12 84 ARG A O 1
ATOM 680 N N . PHE A 1 85 ? -7.066 3.308 11.264 1.00 98.31 85 PHE A N 1
ATOM 681 C CA . PHE A 1 85 ? -6.261 4.004 10.276 1.00 98.31 85 PHE A CA 1
ATOM 682 C C . PHE A 1 85 ? -7.113 5.016 9.522 1.00 98.31 85 PHE A C 1
ATOM 684 O O . PHE A 1 85 ? -8.262 4.746 9.176 1.00 98.31 85 PHE A O 1
ATOM 691 N N . TRP A 1 86 ? -6.551 6.190 9.268 1.00 97.88 86 TRP A N 1
ATOM 692 C CA . TRP A 1 86 ? -7.147 7.173 8.382 1.00 97.88 86 TRP A CA 1
ATOM 693 C C . TRP A 1 86 ? -7.251 6.611 6.975 1.00 97.88 86 TRP A C 1
ATOM 695 O O . TRP A 1 86 ? -6.246 6.247 6.366 1.00 97.88 86 TRP A O 1
ATOM 705 N N . PHE A 1 87 ? -8.470 6.580 6.462 1.00 96.50 87 PHE A N 1
ATOM 706 C CA . PHE A 1 87 ? -8.772 6.121 5.121 1.00 96.50 87 PHE A CA 1
ATOM 707 C C . PHE A 1 87 ? -9.876 6.989 4.521 1.00 96.50 87 PHE A C 1
ATOM 709 O O . PHE A 1 87 ? -10.709 7.544 5.247 1.00 96.50 87 PHE A O 1
ATOM 716 N N . ARG A 1 88 ? -9.865 7.144 3.198 1.00 93.06 88 ARG A N 1
ATOM 717 C CA . ARG A 1 88 ? -10.866 7.939 2.485 1.00 93.06 88 ARG A CA 1
ATOM 718 C C . ARG A 1 88 ? -12.201 7.189 2.477 1.00 93.06 88 ARG A C 1
ATOM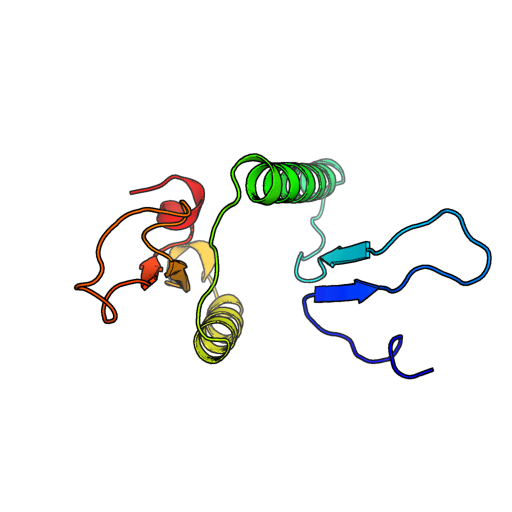 720 O O . ARG A 1 88 ? -12.218 5.989 2.226 1.00 93.06 88 ARG A O 1
ATOM 727 N N . LYS A 1 89 ? -13.304 7.879 2.778 1.00 89.38 89 LYS A N 1
ATOM 728 C CA . LYS A 1 89 ? -14.638 7.254 2.834 1.00 89.38 89 LYS A CA 1
ATOM 729 C C . LYS A 1 89 ? -15.167 6.914 1.448 1.00 89.38 89 LYS A C 1
ATOM 731 O O . LYS A 1 89 ? -15.681 5.823 1.246 1.00 89.38 89 LYS A O 1
ATOM 736 N N . ASP A 1 90 ? -15.017 7.855 0.521 1.00 88.12 90 ASP A N 1
ATOM 737 C CA . ASP A 1 90 ? -15.413 7.692 -0.871 1.00 88.12 90 ASP A CA 1
ATOM 738 C C . ASP A 1 90 ? -14.183 7.721 -1.774 1.00 88.12 90 ASP A C 1
ATOM 740 O O . ASP A 1 90 ? -13.481 8.734 -1.868 1.00 88.12 90 ASP A O 1
ATOM 744 N N . ILE A 1 91 ? -13.913 6.579 -2.399 1.00 89.44 91 ILE A N 1
ATOM 745 C CA . ILE A 1 91 ? -12.731 6.349 -3.228 1.00 89.44 91 ILE A CA 1
ATOM 746 C C . ILE A 1 91 ? -13.012 6.498 -4.726 1.00 89.44 91 ILE A C 1
ATOM 748 O O . ILE A 1 91 ? -12.077 6.402 -5.520 1.00 89.44 91 ILE A O 1
ATOM 752 N N . MET A 1 92 ? -14.261 6.735 -5.138 1.00 87.06 92 MET A N 1
ATOM 753 C CA . MET A 1 92 ? -14.615 6.873 -6.552 1.00 87.06 92 MET A CA 1
ATOM 754 C C . MET A 1 92 ? -14.459 8.335 -6.995 1.00 87.06 92 MET A C 1
ATOM 756 O O . MET A 1 92 ? -14.979 9.258 -6.364 1.00 87.06 92 MET A O 1
ATOM 760 N N . PHE A 1 93 ? -13.738 8.585 -8.096 1.00 70.25 93 PHE A N 1
ATOM 761 C CA . PHE A 1 93 ? -13.688 9.933 -8.676 1.00 70.25 93 PHE A CA 1
ATOM 762 C C . PHE A 1 93 ? -15.089 10.366 -9.137 1.00 70.25 93 PHE A C 1
ATOM 764 O O . PHE A 1 93 ? -15.766 9.641 -9.862 1.00 70.25 93 PHE A O 1
ATOM 771 N N . GLY A 1 94 ? -15.511 11.574 -8.752 1.00 62.22 94 GLY A N 1
ATOM 772 C CA . GLY A 1 94 ? -16.788 12.151 -9.187 1.00 62.22 94 GLY A CA 1
ATOM 773 C C . GLY A 1 94 ? -17.991 11.823 -8.301 1.00 62.22 94 GLY A C 1
ATOM 774 O O . GLY A 1 94 ? -19.108 12.203 -8.656 1.00 62.22 94 GLY A O 1
ATOM 775 N N . ALA A 1 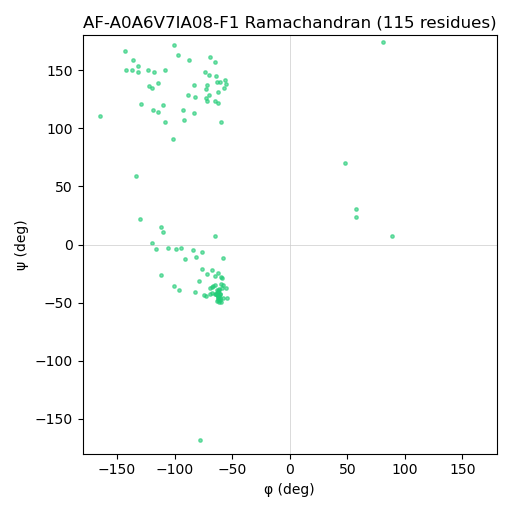95 ? -17.783 11.188 -7.144 1.00 56.31 95 ALA A N 1
ATOM 776 C CA . ALA A 1 95 ? -18.768 11.228 -6.075 1.00 56.31 95 ALA A CA 1
ATOM 777 C C . ALA A 1 95 ? -19.000 12.688 -5.665 1.00 56.31 95 ALA A C 1
ATOM 779 O O . ALA A 1 95 ? -18.131 13.357 -5.100 1.00 56.31 95 ALA A O 1
ATOM 780 N N . LYS A 1 96 ? -20.148 13.221 -6.075 1.00 50.75 96 LYS A N 1
ATOM 781 C CA . LYS A 1 96 ? -20.566 14.582 -5.768 1.00 50.75 96 LYS A CA 1
ATOM 782 C C . LYS A 1 96 ? -20.775 14.704 -4.262 1.00 50.75 96 LYS A C 1
ATOM 784 O O . LYS A 1 96 ? -21.600 13.987 -3.719 1.00 50.75 96 LYS A O 1
ATOM 789 N N . ASP A 1 97 ? -20.081 15.651 -3.642 1.00 48.25 97 ASP A N 1
ATOM 790 C CA . ASP A 1 97 ? -20.752 16.724 -2.910 1.00 48.25 97 ASP A CA 1
ATOM 791 C C . ASP A 1 97 ? -19.773 17.867 -2.621 1.00 48.25 97 ASP A C 1
ATOM 793 O O . ASP A 1 97 ? -18.866 17.774 -1.795 1.00 48.25 97 ASP A O 1
ATOM 797 N N . GLU A 1 98 ? -19.999 19.002 -3.285 1.00 48.31 98 GLU A N 1
ATOM 798 C CA . GLU A 1 98 ? -19.268 20.265 -3.104 1.00 48.31 98 GLU A CA 1
ATOM 799 C C . GLU A 1 98 ? -19.474 20.889 -1.703 1.00 48.31 98 GLU A C 1
ATOM 801 O O . GLU A 1 98 ? -19.046 22.013 -1.456 1.00 48.31 98 GLU A O 1
ATOM 806 N N . HIS A 1 99 ? -20.134 20.188 -0.772 1.00 46.12 99 HIS A N 1
ATOM 807 C CA . HIS A 1 99 ? -20.607 20.733 0.504 1.00 46.12 99 HIS A CA 1
ATOM 808 C C . HIS A 1 99 ? -20.029 20.065 1.766 1.00 46.12 99 HIS A C 1
ATOM 810 O O . HIS A 1 99 ? -20.354 20.504 2.867 1.00 46.12 99 HIS A O 1
ATOM 816 N N . GLN A 1 100 ? -19.133 19.071 1.668 1.00 52.62 100 GLN A N 1
ATOM 817 C CA . GLN A 1 100 ? -18.542 18.429 2.860 1.00 52.62 100 GLN A CA 1
ATOM 818 C C . GLN A 1 100 ? -17.021 18.250 2.778 1.00 52.62 100 GLN A C 1
ATOM 820 O O . GLN A 1 100 ? -16.479 17.163 2.955 1.00 52.62 100 GLN A O 1
ATOM 825 N N . ARG A 1 101 ? -16.291 19.359 2.620 1.00 54.59 101 ARG A N 1
ATOM 826 C CA . ARG A 1 101 ? -14.814 19.387 2.712 1.00 54.59 101 ARG A CA 1
ATOM 827 C C . ARG A 1 101 ? -14.255 18.892 4.063 1.00 54.59 101 ARG A C 1
ATOM 829 O O . ARG A 1 101 ? -13.051 18.705 4.197 1.00 54.59 101 ARG A O 1
ATOM 836 N N . GLY A 1 102 ? -15.112 18.724 5.076 1.00 58.84 102 GLY A N 1
ATOM 837 C CA . GLY A 1 102 ? -14.741 18.312 6.431 1.00 58.84 102 GLY A CA 1
ATOM 838 C C . GLY A 1 102 ? -14.752 16.804 6.705 1.00 58.84 102 GLY A C 1
ATOM 839 O O . GLY A 1 102 ? -14.212 16.412 7.736 1.00 58.84 102 GLY A O 1
ATOM 840 N N . ASP A 1 103 ? -15.325 15.965 5.828 1.00 74.25 103 ASP A N 1
ATOM 841 C CA . ASP A 1 103 ? -15.633 14.558 6.163 1.00 74.25 103 ASP A CA 1
ATOM 842 C C . ASP A 1 103 ? -15.144 13.517 5.130 1.00 74.25 103 ASP A C 1
ATOM 844 O O . ASP A 1 103 ? -15.629 12.388 5.071 1.00 74.25 103 ASP A O 1
ATOM 848 N N . GLU A 1 104 ? -14.144 13.868 4.315 1.00 86.12 104 GLU A N 1
ATOM 849 C CA . GLU A 1 104 ? -13.643 13.007 3.224 1.00 86.12 104 GLU A CA 1
ATOM 850 C C . GLU A 1 104 ? -12.934 11.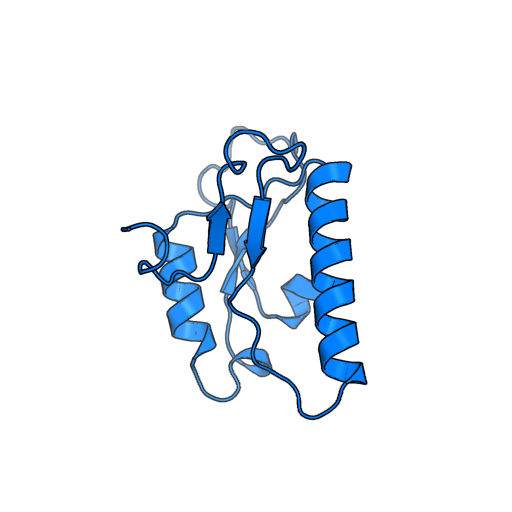724 3.701 1.00 86.12 104 GLU A C 1
ATOM 852 O O . GLU A 1 104 ? -12.818 10.747 2.955 1.00 86.12 104 GLU A O 1
ATOM 857 N N . TYR A 1 105 ? -12.436 11.707 4.936 1.00 92.06 105 TYR A N 1
ATOM 858 C CA . TYR A 1 105 ? -11.676 10.595 5.505 1.00 92.06 105 TYR A CA 1
ATOM 859 C C . TYR A 1 105 ? -12.104 10.307 6.942 1.00 92.06 105 TYR A C 1
ATOM 861 O O . TYR A 1 105 ? -12.502 11.193 7.693 1.00 92.06 105 TYR A O 1
ATOM 869 N N . SER A 1 106 ? -11.983 9.050 7.353 1.00 95.00 106 SER A N 1
ATOM 870 C CA . SER A 1 106 ? -12.270 8.616 8.722 1.00 95.00 106 SER A CA 1
ATOM 871 C C . SER A 1 106 ? -11.313 7.537 9.185 1.00 95.00 106 SER A C 1
ATOM 873 O O . SER A 1 106 ? -10.593 6.947 8.385 1.00 95.00 106 SER A O 1
ATOM 875 N N . ARG A 1 107 ? -11.322 7.280 10.492 1.00 96.38 107 ARG A N 1
ATOM 876 C CA . ARG A 1 107 ? -10.562 6.196 11.103 1.00 96.38 107 ARG A CA 1
ATOM 877 C C . ARG A 1 107 ? -11.343 4.889 10.995 1.00 96.38 107 ARG A C 1
ATOM 879 O O . ARG A 1 107 ? -12.384 4.750 11.632 1.00 96.38 107 ARG A O 1
ATOM 886 N N . LEU A 1 108 ? -10.819 3.953 10.217 1.00 96.81 108 LEU A N 1
ATOM 887 C CA . LEU A 1 108 ? -11.396 2.634 9.970 1.00 96.81 108 LEU A CA 1
ATOM 888 C C . LEU A 1 108 ? -10.445 1.543 10.473 1.00 96.81 108 LEU A C 1
ATOM 890 O O . LEU A 1 108 ? -9.227 1.716 10.474 1.00 96.81 108 LEU A O 1
ATOM 894 N N . THR A 1 109 ? -10.993 0.422 10.921 1.00 97.56 109 THR A N 1
ATOM 895 C CA . THR A 1 109 ? -10.223 -0.801 11.187 1.00 97.56 109 THR A CA 1
ATOM 896 C C . THR A 1 109 ? -9.732 -1.416 9.875 1.00 97.56 109 THR A C 1
ATOM 898 O O . THR A 1 109 ? -10.289 -1.151 8.809 1.00 97.56 109 THR A O 1
ATOM 901 N N . ILE A 1 110 ? -8.719 -2.287 9.931 1.00 97.19 110 ILE A N 1
ATOM 902 C CA . ILE A 1 110 ? -8.263 -3.015 8.733 1.00 97.19 110 ILE A CA 1
ATOM 903 C C . ILE A 1 110 ? -9.396 -3.851 8.128 1.00 97.19 110 ILE A C 1
ATOM 905 O O . ILE A 1 110 ? -9.532 -3.891 6.909 1.00 97.19 110 ILE A O 1
ATOM 909 N N . ASN A 1 111 ? -10.248 -4.459 8.959 1.00 96.94 111 ASN A N 1
ATOM 910 C CA . ASN A 1 111 ? -11.400 -5.214 8.475 1.00 96.94 111 ASN A CA 1
ATOM 911 C C . ASN A 1 111 ? -12.365 -4.336 7.663 1.00 96.94 111 ASN A C 1
ATOM 913 O O . ASN A 1 111 ? -12.754 -4.731 6.572 1.00 96.94 111 ASN A O 1
ATOM 917 N N . GLU A 1 112 ? -12.694 -3.136 8.151 1.00 96.38 112 GLU A N 1
ATOM 918 C CA . GLU A 1 112 ? -13.555 -2.187 7.425 1.00 96.38 112 GLU A CA 1
ATOM 919 C C . GLU A 1 112 ? -12.905 -1.682 6.125 1.00 96.38 112 GLU A C 1
ATOM 921 O O . GLU A 1 112 ? -13.597 -1.458 5.138 1.00 96.38 112 GLU A O 1
ATOM 926 N N . ILE A 1 113 ? -11.578 -1.506 6.100 1.00 95.44 113 ILE A N 1
ATOM 927 C CA . ILE A 1 113 ? -10.852 -1.065 4.896 1.00 95.44 113 ILE A CA 1
ATOM 928 C C . ILE A 1 113 ? -10.844 -2.159 3.822 1.00 95.4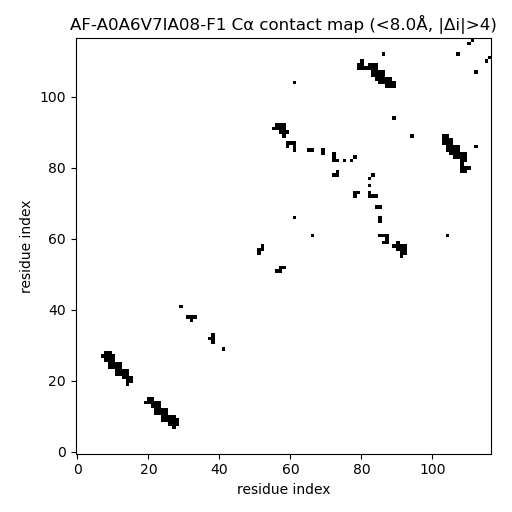4 113 ILE A C 1
ATOM 930 O O . ILE A 1 113 ? -11.022 -1.862 2.643 1.00 95.44 113 ILE A O 1
ATOM 934 N N . ILE A 1 114 ? -10.611 -3.413 4.214 1.00 94.00 114 ILE A N 1
ATOM 935 C CA . ILE A 1 114 ? -10.457 -4.532 3.276 1.00 94.00 114 ILE A CA 1
ATOM 936 C C . ILE A 1 114 ? -11.810 -5.086 2.825 1.00 94.00 114 ILE A C 1
ATOM 938 O O . ILE A 1 114 ? -11.975 -5.394 1.647 1.00 94.00 114 ILE A O 1
ATOM 942 N N . ASN A 1 115 ? -12.767 -5.210 3.746 1.00 93.94 115 ASN A N 1
ATOM 943 C CA . ASN A 1 115 ? -14.043 -5.884 3.498 1.00 93.94 115 ASN A CA 1
ATOM 944 C C . ASN A 1 115 ? -15.227 -4.918 3.342 1.00 93.94 115 ASN A C 1
ATOM 946 O O . ASN A 1 115 ? -16.332 -5.364 3.045 1.00 93.94 115 ASN A O 1
ATOM 950 N N . GLY A 1 116 ? -15.002 -3.613 3.508 1.00 87.94 116 GLY A N 1
ATOM 951 C CA . GLY A 1 116 ? -16.068 -2.617 3.555 1.00 87.94 116 GLY A CA 1
ATOM 952 C C . GLY A 1 116 ? -16.743 -2.539 4.927 1.00 87.94 116 GLY A C 1
ATOM 953 O O . GLY A 1 116 ? -16.441 -3.305 5.846 1.00 87.94 116 GLY A O 1
ATOM 954 N N . LYS A 1 117 ? -17.641 -1.560 5.061 1.00 72.88 117 LYS A N 1
ATOM 955 C CA . LYS A 1 117 ? -18.578 -1.472 6.186 1.00 72.88 117 LYS A CA 1
ATOM 956 C C . LYS A 1 117 ? -19.788 -2.367 5.968 1.00 72.88 117 LYS A C 1
ATOM 958 O O . LYS A 1 117 ? -20.194 -2.506 4.795 1.00 72.88 117 LYS A O 1
#

pLDDT: mean 91.36, std 12.36, range [46.12, 98.62]

Solvent-accessible surface area (backbone atoms only — not comparable to full-atom values): 7390 Å² total; per-residue (Å²): 132,62,76,86,74,56,90,60,59,59,44,84,39,78,49,57,85,99,53,92,55,61,75,45,77,44,88,56,77,76,77,88,54,98,43,73,66,57,42,49,51,52,52,51,48,53,54,51,50,54,48,49,40,63,74,66,48,50,44,79,82,71,63,65,74,48,52,52,53,33,57,60,48,63,72,42,88,64,21,75,81,75,40,64,34,69,41,54,72,68,39,59,68,81,73,84,63,102,81,51,93,85,63,58,54,44,72,37,39,52,61,40,70,76,73,46,128

Foldseek 3Di:
DVQVVDDDQKHWDQDDPPDPDHIDMDGHPDDDDPDPVVVVVVVVVVVVVVCCCVVQVWAWDDDVVQVVVQVVLVPDPPSLPPFWGKTFPGGHPPPDDPPCPPRRIDTHHNCCVPVND

InterPro domains:
  IPR004308 Glutamate-cysteine ligase catalytic subunit [PF03074] (1-117)
  IPR004308 Glutamate-cysteine ligase catalytic subunit [PTHR11164] (1-117)
  IPR014746 Glutamine synthetase/guanido kinase, catalytic domain [SSF55931] (3-86)